Protein AF-A0A916VDN7-F1 (afdb_monomer_lite)

pLDDT: mean 82.89, std 16.49, range [38.47, 98.31]

Organism: NCBI:txid645466

Structure (mmCIF, N/CA/C/O backbone):
data_AF-A0A916VDN7-F1
#
_entry.id   AF-A0A916VDN7-F1
#
loop_
_atom_site.group_PDB
_atom_site.id
_atom_site.type_symbol
_atom_site.label_atom_id
_atom_site.label_alt_id
_atom_site.label_comp_id
_atom_site.label_asym_id
_atom_site.label_entity_id
_atom_site.label_seq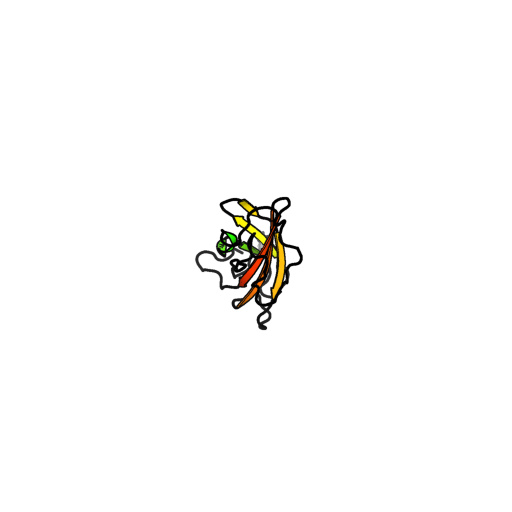_id
_atom_site.pdbx_PDB_ins_code
_atom_site.Cartn_x
_atom_site.Cartn_y
_atom_site.Cartn_z
_atom_site.occupancy
_atom_site.B_iso_or_equiv
_atom_site.auth_seq_id
_atom_site.auth_comp_id
_atom_site.auth_asym_id
_atom_site.auth_atom_id
_atom_site.pdbx_PDB_model_num
ATOM 1 N N . MET A 1 1 ? -16.818 51.905 47.832 1.00 44.22 1 MET A N 1
ATOM 2 C CA . MET A 1 1 ? -16.309 51.560 46.483 1.00 44.22 1 MET A CA 1
ATOM 3 C C . MET A 1 1 ? -16.955 50.251 46.049 1.00 44.22 1 MET A C 1
ATOM 5 O O . MET A 1 1 ? -16.959 49.323 46.848 1.00 44.22 1 MET A O 1
ATOM 9 N N . LYS A 1 2 ? -17.558 50.175 44.856 1.00 46.00 2 LYS A N 1
ATOM 10 C CA . LYS A 1 2 ? -18.169 48.930 44.352 1.00 46.00 2 LYS A CA 1
ATOM 11 C C . LYS A 1 2 ? -17.107 48.106 43.615 1.00 46.00 2 LYS A C 1
ATOM 13 O O . LYS A 1 2 ? -16.422 48.650 42.755 1.00 46.00 2 LYS A O 1
ATOM 18 N N . LYS A 1 3 ? -16.965 46.822 43.959 1.00 55.31 3 LYS A N 1
ATOM 19 C CA . LYS A 1 3 ? -16.105 45.870 43.238 1.00 55.31 3 LYS A CA 1
ATOM 20 C C . LYS A 1 3 ? -16.923 45.231 42.117 1.00 55.31 3 LYS A C 1
ATOM 22 O O . LYS A 1 3 ? -17.969 44.650 42.389 1.00 55.31 3 LYS A O 1
ATOM 27 N N . ALA A 1 4 ? -16.461 45.364 40.879 1.00 64.25 4 ALA A N 1
ATOM 28 C CA . ALA A 1 4 ? -17.012 44.640 39.743 1.00 64.25 4 ALA A CA 1
ATOM 29 C C . ALA A 1 4 ? -16.160 43.389 39.519 1.00 64.25 4 ALA A C 1
ATOM 31 O O . ALA A 1 4 ? -14.975 43.494 39.211 1.00 64.25 4 ALA A O 1
ATOM 32 N N . TYR A 1 5 ? -16.760 42.217 39.699 1.00 57.41 5 TYR A N 1
ATOM 33 C CA . TYR A 1 5 ? -16.133 40.944 39.369 1.00 57.41 5 TYR A CA 1
ATOM 34 C C . TYR A 1 5 ? -16.495 40.617 37.921 1.00 57.41 5 TYR A C 1
ATOM 36 O O . TYR A 1 5 ? -17.674 40.512 37.589 1.00 57.41 5 TYR A O 1
ATOM 44 N N . LYS A 1 6 ? -15.489 40.515 37.050 1.00 67.69 6 LYS A N 1
ATOM 45 C CA . LYS A 1 6 ? -15.650 40.029 35.676 1.00 67.69 6 LYS A CA 1
ATOM 46 C C . LYS A 1 6 ? -14.899 38.713 35.548 1.00 67.69 6 LYS A C 1
ATOM 48 O O . LYS A 1 6 ? -13.750 38.630 35.975 1.00 67.69 6 LYS A O 1
ATOM 53 N N . THR A 1 7 ? -15.542 37.714 34.959 1.00 65.88 7 THR A N 1
ATOM 54 C CA . THR A 1 7 ? -14.900 36.446 34.614 1.00 65.88 7 THR A CA 1
ATOM 55 C C . THR A 1 7 ? -13.935 36.690 33.451 1.00 65.88 7 THR A C 1
ATOM 57 O O . THR A 1 7 ? -14.386 37.154 32.399 1.00 65.88 7 THR A O 1
ATOM 60 N N . PRO A 1 8 ? -12.625 36.430 33.596 1.00 61.69 8 PRO A N 1
ATOM 61 C CA . PRO A 1 8 ? -11.724 36.473 32.457 1.00 61.69 8 PRO A CA 1
ATOM 62 C C . PRO A 1 8 ? -12.073 35.314 31.520 1.00 61.69 8 PRO A C 1
ATOM 64 O O . PRO A 1 8 ? -12.143 34.163 31.942 1.00 61.69 8 PRO A O 1
ATOM 67 N N . THR A 1 9 ? -12.335 35.628 30.253 1.00 62.12 9 THR A N 1
ATOM 68 C CA . THR A 1 9 ? -12.448 34.618 29.195 1.00 62.12 9 THR A CA 1
ATOM 69 C C . THR A 1 9 ? -11.067 34.471 28.578 1.00 62.12 9 THR A C 1
ATOM 71 O O . THR A 1 9 ? -10.536 35.441 28.041 1.00 62.12 9 THR A O 1
ATOM 74 N N . ALA A 1 10 ? -10.472 33.288 28.704 1.00 62.59 10 ALA A N 1
ATOM 75 C CA . ALA A 1 10 ? -9.259 32.932 27.986 1.00 62.59 10 ALA A CA 1
ATOM 76 C C . ALA A 1 10 ? -9.663 32.252 26.675 1.00 62.59 10 ALA A C 1
ATOM 78 O O . ALA A 1 10 ? -10.419 31.282 26.689 1.00 62.59 10 ALA A O 1
ATOM 79 N N . CYS A 1 11 ? -9.186 32.771 25.550 1.00 63.62 11 CYS A N 1
ATOM 80 C CA . CYS A 1 11 ? -9.200 32.057 24.283 1.00 63.62 11 CYS A CA 1
ATOM 81 C C . CYS A 1 11 ? -8.041 31.055 24.310 1.00 63.62 11 CYS A C 1
ATOM 83 O O . CYS A 1 11 ? -6.882 31.451 24.411 1.00 63.62 11 CYS A O 1
ATOM 85 N N . ALA A 1 12 ? -8.358 29.763 24.269 1.00 57.81 12 ALA A N 1
ATOM 86 C CA . ALA A 1 12 ? -7.372 28.737 23.976 1.00 57.81 12 ALA A CA 1
ATOM 87 C C . ALA A 1 12 ? -7.228 28.650 22.453 1.00 57.81 12 ALA A C 1
ATOM 89 O O . ALA A 1 12 ? -8.222 28.465 21.752 1.00 57.81 12 ALA A O 1
ATOM 90 N N . GLU A 1 13 ? -6.009 28.804 21.944 1.00 55.34 13 GLU A N 1
ATOM 91 C CA . GLU A 1 13 ? -5.675 28.338 20.601 1.00 55.34 13 GLU A CA 1
ATOM 92 C C . GLU A 1 13 ? -5.574 26.815 20.685 1.00 55.34 13 GLU A C 1
ATOM 94 O O . GLU A 1 13 ? -4.615 26.261 21.221 1.00 55.34 13 GLU A O 1
ATOM 99 N N . GLU A 1 14 ? -6.624 26.132 20.242 1.00 52.62 14 GLU A N 1
ATOM 100 C CA . GLU A 1 14 ? -6.589 24.689 20.077 1.00 52.62 14 GLU A CA 1
ATOM 101 C C . GLU A 1 14 ? -5.702 24.391 18.867 1.00 52.62 14 GLU A C 1
ATOM 103 O O . GLU A 1 14 ? -6.009 24.783 17.739 1.00 52.62 14 GLU A O 1
ATOM 108 N N . PHE A 1 15 ? -4.567 23.731 19.101 1.00 56.66 15 PHE A N 1
ATOM 109 C CA . PHE A 1 15 ? -3.810 23.115 18.022 1.00 56.66 15 PHE A CA 1
ATOM 110 C C . PHE A 1 15 ? -4.691 22.009 17.443 1.00 56.66 15 PHE A C 1
ATOM 112 O O . PHE A 1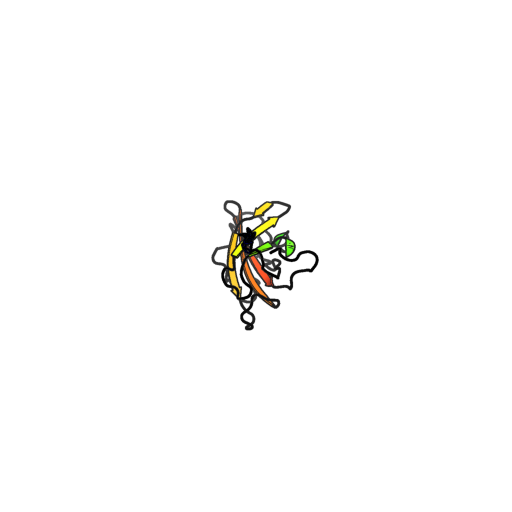 15 ? -4.740 20.906 17.979 1.00 56.66 15 PHE A O 1
ATOM 119 N N . MET A 1 16 ? -5.435 22.318 16.384 1.00 44.72 16 MET A N 1
ATOM 120 C CA . MET A 1 16 ? -6.053 21.294 15.557 1.00 44.72 16 MET A CA 1
ATOM 121 C C . MET A 1 16 ? -4.936 20.737 14.673 1.00 44.72 16 MET A C 1
ATOM 123 O O . MET A 1 16 ? -4.470 21.471 13.795 1.00 44.72 16 MET A O 1
ATOM 127 N N . PRO A 1 17 ? -4.445 19.501 14.893 1.00 42.72 17 PRO A N 1
ATOM 128 C CA . PRO A 1 17 ? -3.563 18.881 13.919 1.00 42.72 17 PRO A CA 1
ATOM 129 C C . PRO A 1 17 ? -4.303 18.885 12.580 1.00 42.72 17 PRO A C 1
ATOM 131 O O . PRO A 1 17 ? -5.364 18.283 12.429 1.00 42.72 17 PRO A O 1
ATOM 134 N N . ASN A 1 18 ? -3.771 19.634 11.616 1.00 46.84 18 ASN A N 1
ATOM 135 C CA . ASN A 1 18 ? -4.377 19.823 10.298 1.00 46.84 18 ASN A CA 1
ATOM 136 C C . ASN A 1 18 ? -4.171 18.595 9.387 1.00 46.84 18 ASN A C 1
ATOM 138 O O . ASN A 1 18 ? -4.354 18.669 8.175 1.00 46.84 18 ASN A O 1
ATOM 142 N N . GLU A 1 19 ? -3.747 17.471 9.961 1.00 42.75 19 GLU A N 1
ATOM 143 C CA . GLU A 1 19 ? -3.357 16.268 9.248 1.00 42.75 19 GLU A CA 1
ATOM 144 C C . GLU A 1 19 ? -3.953 15.062 9.978 1.00 42.75 19 GLU A C 1
ATOM 146 O O . GLU A 1 19 ? -3.401 14.542 10.936 1.00 42.75 19 GLU A O 1
ATOM 151 N N . TYR A 1 20 ? -5.147 14.648 9.556 1.00 46.00 20 TYR A N 1
ATOM 152 C CA . TYR A 1 20 ? -5.752 13.382 9.970 1.00 46.00 20 TYR A CA 1
ATOM 153 C C . TYR A 1 20 ? -4.916 12.231 9.370 1.00 46.00 20 TYR A C 1
ATOM 155 O O . TYR A 1 20 ? -5.169 11.796 8.245 1.00 46.00 20 TYR A O 1
ATOM 163 N N . VAL A 1 21 ? -3.893 11.758 10.091 1.00 54.44 21 VAL A N 1
ATOM 164 C CA . VAL A 1 21 ? -3.045 10.605 9.706 1.00 54.44 21 VAL A CA 1
ATOM 165 C C . VAL A 1 21 ? -3.310 9.409 10.632 1.00 54.44 21 VAL A C 1
ATOM 167 O O . VAL A 1 21 ? -2.404 8.732 11.092 1.00 54.44 21 VAL A O 1
ATOM 170 N N . ALA A 1 22 ? -4.567 9.117 10.960 1.00 56.44 22 ALA A N 1
ATOM 171 C CA . ALA 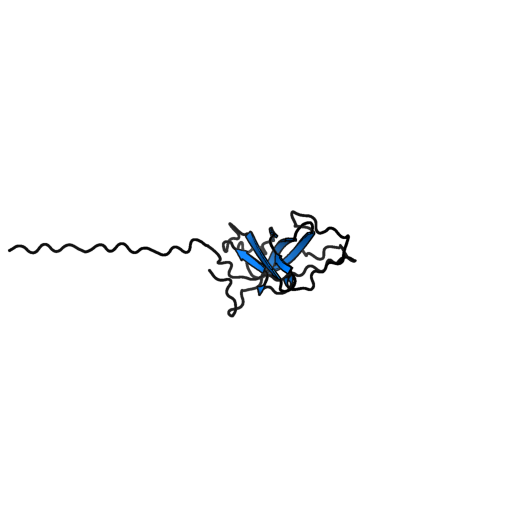A 1 22 ? -4.873 8.115 11.986 1.00 56.44 22 ALA A CA 1
ATOM 172 C C . ALA A 1 22 ? -5.509 6.836 11.417 1.00 56.44 22 ALA A C 1
ATOM 174 O O . ALA A 1 22 ? -6.612 6.457 11.804 1.00 56.44 22 ALA A O 1
ATOM 175 N N . VAL A 1 23 ? -4.823 6.143 10.503 1.00 72.44 23 VAL A N 1
ATOM 176 C CA . VAL A 1 23 ? -5.182 4.747 10.195 1.00 72.44 23 VAL A CA 1
ATOM 177 C C . VAL A 1 23 ? -4.586 3.836 11.266 1.00 72.44 23 VAL A C 1
ATOM 179 O O . VAL A 1 23 ? -3.386 3.648 11.307 1.00 72.44 23 VAL A O 1
ATOM 182 N N . CYS A 1 24 ? -5.377 3.237 12.155 1.00 78.88 24 CYS A N 1
ATOM 183 C CA . CYS A 1 24 ? -4.856 2.376 13.239 1.00 78.88 24 CYS A CA 1
ATOM 184 C C . CYS A 1 24 ? -4.506 0.940 12.790 1.00 78.88 24 CYS A C 1
ATOM 186 O O . CYS A 1 24 ? -4.682 -0.029 13.533 1.00 78.88 24 CYS A O 1
ATOM 188 N N . TRP A 1 25 ? -4.024 0.788 11.563 1.00 87.38 25 TRP A N 1
ATOM 189 C CA . TRP A 1 25 ? -3.724 -0.488 10.925 1.00 87.38 25 TRP A CA 1
ATOM 190 C C . TRP A 1 25 ? -2.570 -0.330 9.947 1.00 87.38 25 TRP A C 1
ATOM 192 O O . TRP A 1 25 ? -2.304 0.776 9.492 1.00 87.38 25 TRP A O 1
ATOM 202 N N . SER A 1 26 ? -1.900 -1.424 9.605 1.00 90.50 26 SER A N 1
ATOM 203 C CA . SER A 1 26 ? -0.816 -1.446 8.622 1.00 90.50 26 SER A CA 1
ATOM 204 C C . SER A 1 26 ? -1.077 -2.501 7.549 1.00 90.50 26 SER A C 1
ATOM 206 O O . SER A 1 26 ? -1.903 -3.401 7.722 1.00 90.50 26 SER A O 1
ATOM 208 N N . VAL A 1 27 ? -0.400 -2.383 6.407 1.00 94.38 27 VAL A N 1
ATOM 209 C CA . VAL A 1 27 ? -0.505 -3.361 5.322 1.00 94.38 27 VAL A CA 1
ATOM 210 C C . VAL A 1 27 ? 0.837 -3.508 4.616 1.00 94.38 27 VAL A C 1
ATOM 212 O O . VAL A 1 27 ? 1.466 -2.528 4.226 1.00 94.38 27 VAL A O 1
ATOM 215 N N . GLY A 1 28 ? 1.290 -4.752 4.484 1.00 95.50 28 GLY A N 1
ATOM 216 C CA . GLY A 1 28 ? 2.472 -5.121 3.708 1.00 95.50 28 GLY A CA 1
ATOM 217 C C . GLY A 1 28 ? 2.069 -5.779 2.395 1.00 95.50 28 GLY A C 1
ATOM 218 O O . GLY A 1 28 ? 1.078 -6.518 2.343 1.00 95.50 28 GLY A O 1
ATOM 219 N N . CYS A 1 29 ? 2.837 -5.529 1.337 1.00 97.06 29 CYS A N 1
ATOM 220 C CA . CYS A 1 29 ? 2.598 -6.117 0.029 1.00 97.06 29 CYS A CA 1
ATOM 221 C C . CYS A 1 29 ? 2.716 -7.650 0.077 1.00 97.06 29 CYS A C 1
ATOM 223 O O . CYS A 1 29 ? 3.640 -8.243 0.643 1.00 97.06 29 CYS A O 1
ATOM 225 N N . LYS A 1 30 ? 1.740 -8.305 -0.544 1.00 97.25 30 LYS A N 1
ATOM 226 C CA . LYS A 1 30 ? 1.663 -9.745 -0.781 1.00 97.25 30 LYS A CA 1
ATOM 227 C C . LYS A 1 30 ? 1.634 -10.088 -2.263 1.00 97.25 30 LYS A C 1
ATOM 229 O O . LYS A 1 30 ? 1.545 -11.275 -2.593 1.00 97.25 30 LYS A O 1
ATOM 234 N N . ASN A 1 31 ? 1.740 -9.095 -3.146 1.00 95.19 31 ASN A N 1
ATOM 235 C CA . ASN A 1 31 ? 1.912 -9.374 -4.558 1.00 95.19 31 ASN A CA 1
ATOM 236 C C . ASN A 1 31 ? 3.203 -10.187 -4.775 1.00 95.19 31 ASN A C 1
ATOM 238 O O . ASN A 1 31 ? 4.170 -10.101 -4.013 1.00 95.19 31 ASN A O 1
ATOM 242 N N . ASN A 1 32 ? 3.168 -11.079 -5.755 1.00 93.12 32 ASN A N 1
ATOM 243 C CA . ASN A 1 32 ? 4.300 -11.900 -6.164 1.00 93.12 32 ASN A CA 1
ATOM 244 C C . ASN A 1 32 ? 4.513 -11.868 -7.681 1.00 93.12 32 ASN A C 1
ATOM 246 O O . ASN A 1 32 ? 5.243 -12.713 -8.211 1.00 93.12 32 ASN A O 1
ATOM 250 N N . THR A 1 33 ? 3.882 -10.916 -8.379 1.00 90.81 33 THR A N 1
ATOM 251 C CA . THR A 1 33 ? 4.231 -10.650 -9.767 1.00 90.81 33 THR A CA 1
ATOM 252 C C . THR A 1 33 ? 5.700 -10.240 -9.857 1.00 90.81 33 THR A C 1
ATOM 254 O O . THR A 1 33 ? 6.298 -9.664 -8.948 1.00 90.81 33 THR A O 1
ATOM 257 N N . THR A 1 34 ? 6.335 -10.630 -10.948 1.00 88.62 34 THR A N 1
ATOM 258 C CA . THR A 1 34 ? 7.741 -10.346 -11.225 1.00 88.62 34 THR A CA 1
ATOM 259 C C . THR A 1 34 ? 7.906 -10.128 -12.712 1.00 88.62 34 THR A C 1
ATOM 261 O O . THR A 1 34 ? 7.013 -10.430 -13.501 1.00 88.62 34 THR A O 1
ATOM 264 N N . TYR A 1 35 ? 9.098 -9.708 -13.124 1.00 85.75 35 TYR A N 1
ATOM 265 C CA . TYR A 1 35 ? 9.452 -9.615 -14.540 1.00 85.75 35 TYR A CA 1
ATOM 266 C C . TYR A 1 35 ? 9.145 -10.891 -15.350 1.00 85.75 35 TYR A C 1
ATOM 268 O O . TYR A 1 35 ? 8.791 -10.795 -16.523 1.00 85.75 35 TYR A O 1
ATOM 276 N N . HIS A 1 36 ? 9.218 -12.076 -14.731 1.00 85.19 36 HIS A N 1
ATOM 277 C CA . HIS A 1 36 ? 8.975 -13.366 -15.390 1.00 85.19 36 HIS A CA 1
ATOM 278 C C . HIS A 1 36 ? 7.580 -13.964 -15.144 1.00 85.19 36 HIS A C 1
ATOM 280 O O . HIS A 1 36 ? 7.221 -14.937 -15.805 1.00 85.19 36 HIS A O 1
ATOM 286 N N . ASN A 1 37 ? 6.800 -13.427 -14.203 1.00 87.38 37 ASN A N 1
ATOM 287 C CA . ASN A 1 37 ? 5.474 -13.938 -13.856 1.00 87.38 37 ASN A CA 1
ATOM 288 C C . ASN A 1 37 ? 4.505 -12.781 -13.618 1.00 87.38 37 ASN A C 1
ATOM 290 O O . ASN A 1 37 ? 4.585 -12.111 -12.595 1.00 87.38 37 ASN A O 1
ATOM 294 N N . HIS A 1 38 ? 3.590 -12.558 -14.558 1.00 85.44 38 HIS A N 1
ATOM 295 C CA . HIS A 1 38 ? 2.661 -11.420 -14.522 1.00 85.44 38 HIS A CA 1
ATOM 296 C C . HIS A 1 38 ? 1.270 -11.841 -14.033 1.00 85.44 38 HIS A C 1
ATOM 298 O O . HIS A 1 38 ? 0.316 -11.069 -14.092 1.00 85.44 38 HIS A O 1
ATOM 304 N N . ASN A 1 39 ? 1.128 -13.086 -13.570 1.00 86.56 39 ASN A N 1
ATOM 305 C CA . ASN A 1 39 ? -0.144 -13.584 -13.078 1.00 86.56 39 ASN A CA 1
ATOM 306 C C . ASN A 1 39 ? -0.421 -12.997 -11.697 1.00 86.56 39 ASN A C 1
ATOM 308 O O . ASN A 1 39 ? 0.325 -13.245 -10.750 1.00 86.56 39 ASN A O 1
ATOM 312 N N . SER A 1 40 ? -1.525 -12.263 -11.588 1.00 86.69 40 SER A N 1
ATOM 313 C CA . SER A 1 40 ? -2.006 -11.762 -10.305 1.00 86.69 40 SER A CA 1
ATOM 314 C C . SER A 1 40 ? -2.289 -12.916 -9.346 1.00 86.69 40 SER A C 1
ATOM 316 O O . SER A 1 40 ? -2.989 -13.873 -9.683 1.00 86.69 40 SER A O 1
ATOM 318 N N . ASN A 1 41 ? -1.765 -12.798 -8.131 1.00 94.12 41 ASN A N 1
ATOM 319 C CA . ASN A 1 41 ? -2.047 -13.686 -7.007 1.00 94.12 41 ASN A CA 1
ATOM 320 C C . ASN A 1 41 ? -3.031 -13.065 -6.003 1.00 94.12 41 ASN A C 1
ATOM 322 O O . ASN A 1 41 ? -3.171 -13.571 -4.888 1.00 94.12 41 ASN A O 1
ATOM 326 N N . ALA A 1 42 ? -3.675 -11.955 -6.366 1.00 95.75 42 ALA A N 1
ATOM 327 C CA . ALA A 1 42 ? -4.562 -11.249 -5.462 1.00 95.75 42 ALA A CA 1
ATOM 328 C C . ALA A 1 42 ? -5.869 -12.029 -5.223 1.00 95.75 42 ALA A C 1
ATOM 330 O O . ALA A 1 42 ? -6.459 -12.560 -6.170 1.00 95.75 42 ALA A O 1
ATOM 331 N N . PRO A 1 43 ? -6.381 -12.063 -3.980 1.00 9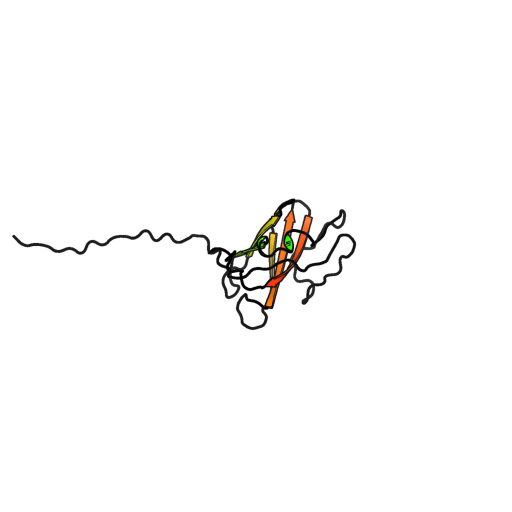6.31 43 PRO A N 1
ATOM 332 C CA . PRO A 1 43 ? -7.529 -12.893 -3.607 1.00 96.31 43 PRO A CA 1
ATOM 333 C C . PRO A 1 43 ? -8.838 -12.491 -4.302 1.00 96.31 43 PRO A C 1
ATOM 335 O O . PRO A 1 43 ? -9.735 -13.319 -4.434 1.00 96.31 43 PRO A O 1
ATOM 338 N N . TYR A 1 44 ? -8.949 -11.243 -4.775 1.00 95.31 44 TYR A N 1
ATOM 339 C CA . TYR A 1 44 ? -10.153 -10.716 -5.432 1.00 95.31 44 TYR A CA 1
ATOM 340 C C . TYR A 1 44 ? -9.916 -10.309 -6.893 1.00 95.31 44 TYR A C 1
ATOM 342 O O . TYR A 1 44 ? -10.673 -9.496 -7.441 1.00 95.31 44 TYR A O 1
ATOM 350 N N . GLY A 1 45 ? -8.888 -10.890 -7.520 1.00 93.81 45 GLY A N 1
ATOM 351 C CA . GLY A 1 45 ? -8.478 -10.589 -8.889 1.00 93.81 45 GLY A CA 1
ATOM 352 C C . GLY A 1 45 ? -7.896 -9.183 -9.040 1.00 93.81 45 GLY A C 1
ATOM 353 O O . GLY A 1 45 ? -7.504 -8.540 -8.068 1.00 93.81 45 GLY A O 1
A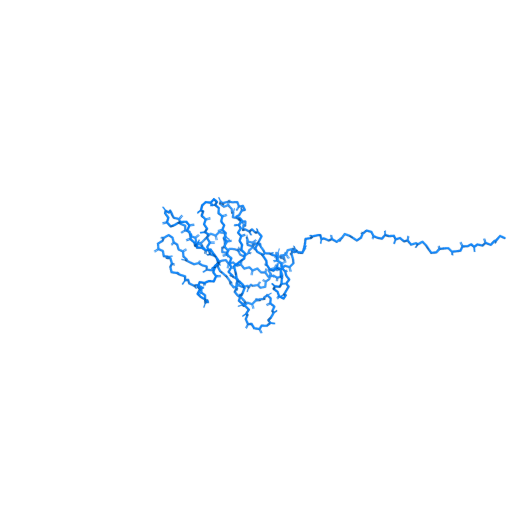TOM 354 N N . ASN A 1 46 ? -7.842 -8.694 -10.279 1.00 92.88 46 ASN A N 1
ATOM 355 C CA . ASN A 1 46 ? -7.281 -7.379 -10.578 1.00 92.88 46 ASN A CA 1
ATOM 356 C C . ASN A 1 46 ? -8.237 -6.271 -10.122 1.00 92.88 46 ASN A C 1
ATOM 358 O O . ASN A 1 46 ? -9.322 -6.107 -10.684 1.00 92.88 46 ASN A O 1
ATOM 362 N N . ARG A 1 47 ? -7.826 -5.516 -9.098 1.00 96.56 47 ARG A N 1
ATOM 363 C CA . ARG A 1 47 ? -8.576 -4.374 -8.544 1.00 96.56 47 ARG A CA 1
ATOM 364 C C . ARG A 1 47 ? -7.800 -3.056 -8.577 1.00 96.56 47 ARG A C 1
ATOM 366 O O . ARG A 1 47 ? -8.266 -2.079 -8.004 1.00 96.56 47 ARG A O 1
ATOM 373 N N . TRP A 1 48 ? -6.655 -3.037 -9.254 1.00 96.31 48 TRP A N 1
ATOM 374 C CA . TRP A 1 48 ? -5.861 -1.833 -9.491 1.00 96.31 48 TRP A CA 1
ATOM 375 C C . TRP A 1 48 ? -6.506 -0.939 -10.546 1.00 96.31 48 TRP A C 1
ATOM 377 O O . TRP A 1 48 ? -7.135 -1.431 -11.484 1.00 96.31 48 TRP A O 1
ATOM 387 N N . THR A 1 49 ? -6.348 0.372 -10.389 1.00 95.94 49 THR A N 1
ATOM 388 C CA . THR A 1 49 ? -6.816 1.377 -11.355 1.00 95.94 49 THR A CA 1
ATOM 389 C C . THR A 1 49 ? -5.784 1.665 -12.441 1.00 95.94 49 THR A C 1
ATOM 391 O O . THR A 1 49 ? -6.116 2.273 -13.458 1.00 95.94 49 THR A O 1
ATOM 394 N N . VAL A 1 50 ? -4.554 1.191 -12.243 1.00 92.75 50 VAL A N 1
ATOM 395 C CA . VAL A 1 50 ? -3.422 1.347 -13.155 1.00 92.75 50 VAL A CA 1
ATOM 396 C C . VAL A 1 50 ? -2.825 -0.010 -13.521 1.00 92.75 50 VAL A C 1
ATOM 398 O O . VAL A 1 50 ? -2.915 -0.984 -12.767 1.00 92.75 50 VAL A O 1
ATOM 401 N N . GLU A 1 51 ? -2.223 -0.082 -14.704 1.00 90.81 51 GLU A N 1
ATOM 402 C CA . GLU A 1 51 ? -1.492 -1.266 -15.151 1.00 90.81 51 GLU A CA 1
ATOM 403 C C . GLU A 1 51 ? -0.081 -1.276 -14.553 1.00 90.81 51 GLU A C 1
ATOM 405 O O . GLU A 1 51 ? 0.596 -0.250 -14.494 1.00 90.81 51 GLU A O 1
ATOM 410 N N . GLU A 1 52 ? 0.369 -2.451 -14.117 1.00 92.00 52 GLU A N 1
ATOM 411 C CA . GLU A 1 52 ? 1.748 -2.650 -13.676 1.00 92.00 52 GLU A CA 1
ATOM 412 C C . GLU A 1 52 ? 2.688 -2.689 -14.884 1.00 92.00 52 GLU A C 1
ATOM 414 O O . GLU A 1 52 ? 2.358 -3.250 -15.930 1.00 92.00 52 GLU A O 1
ATOM 419 N N . GLY A 1 53 ? 3.882 -2.118 -14.734 1.00 89.06 53 GLY A N 1
ATOM 420 C CA . GLY A 1 53 ? 4.901 -2.130 -15.777 1.00 89.06 53 GLY A CA 1
ATOM 421 C C . GLY A 1 53 ? 5.612 -0.787 -15.939 1.00 89.06 53 GLY A C 1
ATOM 422 O O . GLY A 1 53 ? 5.491 0.084 -15.081 1.00 89.06 53 GLY A O 1
ATOM 423 N N . PRO A 1 54 ? 6.394 -0.602 -17.017 1.00 86.75 54 PRO A N 1
ATOM 424 C CA . PRO A 1 54 ? 6.617 -1.547 -18.109 1.00 86.75 54 PRO A CA 1
ATOM 425 C C . PRO A 1 54 ? 7.428 -2.780 -17.685 1.00 86.75 54 PRO A C 1
ATOM 427 O O . PRO A 1 54 ? 8.277 -2.725 -16.794 1.00 86.75 54 PRO A O 1
ATOM 430 N N . TYR A 1 55 ? 7.173 -3.892 -18.373 1.00 80.62 55 TYR A N 1
ATOM 431 C CA . TYR A 1 55 ? 7.834 -5.188 -18.190 1.00 80.62 55 TYR A CA 1
ATOM 432 C C . TYR A 1 55 ? 9.109 -5.334 -19.033 1.00 80.62 55 TYR A C 1
ATOM 434 O O . TYR A 1 55 ? 9.416 -6.415 -19.520 1.00 80.62 55 TYR A O 1
ATOM 442 N N . ASP A 1 56 ? 9.832 -4.241 -19.261 1.00 81.06 56 ASP A N 1
ATOM 443 C CA . ASP A 1 56 ? 11.020 -4.177 -20.123 1.00 81.06 56 ASP A CA 1
ATOM 444 C C . ASP A 1 56 ? 12.343 -4.339 -19.352 1.00 81.06 56 ASP A C 1
ATOM 446 O O . ASP A 1 56 ? 13.424 -4.374 -19.938 1.00 81.06 56 ASP A O 1
ATOM 450 N N . ARG A 1 57 ? 12.269 -4.450 -18.023 1.00 81.12 57 ARG A N 1
ATOM 451 C CA . ARG A 1 57 ? 13.412 -4.600 -17.107 1.00 81.12 57 ARG A CA 1
ATOM 452 C C . ARG A 1 57 ? 12.976 -5.314 -15.829 1.00 81.12 57 ARG A C 1
ATOM 454 O O . ARG A 1 57 ? 11.807 -5.202 -15.451 1.00 81.12 57 ARG A O 1
ATOM 461 N N . PRO A 1 58 ? 13.910 -5.984 -15.126 1.00 84.38 58 PRO A N 1
ATOM 462 C CA . PRO A 1 58 ? 13.615 -6.666 -13.874 1.00 84.38 58 PRO A CA 1
ATOM 463 C C . PRO A 1 58 ? 12.857 -5.779 -12.877 1.00 84.38 58 PRO A C 1
ATOM 465 O O . PRO A 1 58 ? 13.214 -4.616 -12.661 1.00 84.38 58 PRO A O 1
ATOM 468 N N . PHE A 1 59 ? 11.807 -6.345 -12.286 1.00 85.50 59 PHE A N 1
ATOM 469 C CA . PHE A 1 59 ? 11.062 -5.796 -11.157 1.00 85.50 59 PHE A CA 1
ATOM 470 C C . PHE A 1 59 ? 10.597 -6.961 -10.266 1.00 85.50 59 PHE A C 1
ATOM 472 O O . PHE A 1 59 ? 10.490 -8.102 -10.736 1.00 85.50 59 PHE A O 1
ATOM 479 N N . SER A 1 60 ? 10.359 -6.672 -8.988 1.00 86.88 60 SER A N 1
ATOM 480 C CA . SER A 1 60 ? 9.917 -7.637 -7.982 1.00 86.88 60 SER A CA 1
ATOM 481 C C . SER A 1 60 ? 9.089 -6.938 -6.903 1.00 86.88 60 SER A C 1
ATOM 483 O O . SER A 1 60 ? 9.241 -5.735 -6.698 1.00 86.88 60 SER A O 1
ATOM 485 N N . HIS A 1 61 ? 8.269 -7.723 -6.206 1.00 90.50 61 HIS A N 1
ATOM 486 C CA . HIS A 1 61 ? 7.526 -7.354 -4.996 1.00 90.50 61 HIS A CA 1
ATOM 487 C C . HIS A 1 61 ? 8.138 -7.966 -3.723 1.00 90.50 61 HIS A C 1
ATOM 489 O O . HIS A 1 61 ? 7.480 -8.064 -2.693 1.00 90.50 61 HIS A O 1
ATOM 495 N N . ASP A 1 62 ? 9.397 -8.414 -3.782 1.00 88.75 62 ASP A N 1
ATOM 496 C CA . ASP A 1 62 ? 10.120 -9.019 -2.648 1.00 88.75 62 ASP A CA 1
ATOM 497 C C . ASP A 1 62 ? 10.965 -8.032 -1.827 1.00 88.75 62 ASP A C 1
ATOM 499 O O . ASP A 1 62 ? 11.758 -8.453 -0.987 1.00 88.75 62 ASP A O 1
ATOM 503 N N . GLY A 1 63 ? 10.797 -6.730 -2.064 1.00 88.75 63 GLY A N 1
ATOM 504 C CA . GLY A 1 63 ? 11.525 -5.662 -1.376 1.00 88.75 63 GLY A CA 1
ATOM 505 C C . GLY A 1 63 ? 10.764 -5.026 -0.209 1.00 88.75 63 GLY A C 1
ATOM 506 O O . GLY A 1 63 ? 9.896 -5.640 0.416 1.00 88.75 63 GLY A O 1
ATOM 507 N N . ASP A 1 64 ? 11.085 -3.757 0.038 1.00 90.88 64 ASP A N 1
ATOM 508 C CA . ASP A 1 64 ? 10.579 -2.940 1.148 1.00 90.88 64 ASP A CA 1
ATOM 509 C C . ASP A 1 64 ? 9.052 -2.858 1.226 1.00 90.88 64 ASP A C 1
ATOM 511 O O . ASP A 1 64 ? 8.507 -2.855 2.328 1.00 90.88 64 ASP A O 1
ATOM 515 N N . CYS A 1 65 ? 8.352 -2.897 0.088 1.00 93.19 65 CYS A N 1
ATOM 516 C CA . CYS A 1 65 ? 6.889 -2.934 0.032 1.00 93.19 65 CYS A CA 1
ATOM 517 C C . CYS A 1 65 ? 6.258 -4.058 0.881 1.00 93.19 65 CYS A C 1
ATOM 519 O O . CYS A 1 65 ? 5.129 -3.906 1.357 1.00 93.19 65 CYS A O 1
ATOM 521 N N . ARG A 1 66 ? 6.952 -5.188 1.119 1.00 94.69 66 ARG A N 1
ATOM 522 C CA . ARG A 1 66 ? 6.459 -6.278 1.990 1.00 94.69 66 ARG A CA 1
ATOM 523 C C . ARG A 1 66 ? 6.421 -5.880 3.463 1.00 94.69 66 ARG A C 1
ATOM 525 O O . ARG A 1 66 ? 5.647 -6.461 4.226 1.00 94.69 66 ARG A O 1
ATOM 532 N N . ASN A 1 67 ? 7.253 -4.927 3.871 1.00 92.06 67 ASN A N 1
ATOM 533 C CA . ASN A 1 67 ? 7.266 -4.430 5.231 1.00 92.06 67 ASN A CA 1
ATOM 534 C C . ASN A 1 67 ? 6.118 -3.437 5.426 1.00 92.06 67 ASN A C 1
ATOM 536 O O . ASN A 1 67 ? 6.100 -2.351 4.853 1.00 92.06 67 ASN A O 1
ATOM 540 N N . ALA A 1 68 ? 5.160 -3.804 6.273 1.00 90.88 68 ALA A N 1
ATOM 541 C CA . ALA A 1 68 ? 3.982 -2.989 6.518 1.00 90.88 68 ALA A CA 1
ATOM 542 C C . ALA A 1 68 ? 4.309 -1.601 7.099 1.00 90.88 68 ALA A C 1
ATOM 544 O O . ALA A 1 68 ? 3.518 -0.682 6.912 1.00 90.88 68 ALA A O 1
ATOM 545 N N . SER A 1 69 ? 5.463 -1.431 7.764 1.00 87.44 69 SER A N 1
ATOM 546 C CA . SER A 1 69 ? 5.898 -0.123 8.280 1.00 87.44 69 SER A CA 1
ATOM 547 C C . SER A 1 69 ? 6.298 0.863 7.189 1.00 87.44 69 SER A C 1
ATOM 549 O O . SER A 1 69 ? 6.398 2.050 7.472 1.00 87.44 69 SER A O 1
ATOM 551 N N . ASN A 1 70 ? 6.551 0.378 5.975 1.00 91.31 70 ASN A N 1
ATOM 552 C CA . ASN A 1 70 ? 7.040 1.203 4.881 1.00 91.31 70 ASN A CA 1
ATOM 553 C C . ASN A 1 70 ? 5.899 1.737 4.018 1.00 91.31 70 ASN A C 1
ATOM 555 O O . ASN A 1 70 ? 6.137 2.634 3.227 1.00 91.31 70 ASN A O 1
ATOM 559 N N . ASN A 1 71 ? 4.669 1.231 4.162 1.00 93.06 71 ASN A N 1
ATOM 560 C CA . ASN A 1 71 ? 3.525 1.677 3.370 1.00 93.06 71 ASN A CA 1
ATOM 561 C C . ASN A 1 71 ? 2.635 2.609 4.196 1.00 93.06 71 ASN A C 1
ATOM 563 O O . ASN A 1 71 ? 1.999 2.189 5.166 1.00 93.06 71 ASN A O 1
ATOM 567 N N . TYR A 1 72 ? 2.547 3.867 3.777 1.00 90.75 72 TYR A N 1
ATOM 568 C CA . TYR A 1 72 ? 1.851 4.907 4.520 1.00 90.75 72 TYR A CA 1
ATOM 569 C C . TYR A 1 72 ? 0.497 5.206 3.896 1.00 90.75 72 TYR A C 1
ATOM 571 O O . TYR A 1 72 ? 0.384 5.559 2.720 1.00 90.75 72 TYR A O 1
ATOM 579 N N . PHE A 1 73 ? -0.537 5.115 4.722 1.00 91.75 73 PHE A N 1
ATOM 580 C CA . PHE A 1 73 ? -1.910 5.430 4.362 1.00 91.75 73 PHE A CA 1
ATOM 581 C C . PHE A 1 73 ? -2.472 6.467 5.326 1.00 91.75 73 PHE A C 1
ATOM 583 O O . PHE A 1 73 ? -1.961 6.674 6.425 1.00 91.75 73 PHE A O 1
ATOM 590 N N . ARG A 1 74 ? -3.554 7.110 4.908 1.00 89.44 74 ARG A N 1
ATOM 591 C CA . ARG A 1 74 ? -4.381 7.968 5.756 1.00 89.44 74 ARG A CA 1
ATOM 592 C C . ARG A 1 74 ? -5.843 7.745 5.412 1.00 89.44 74 ARG A C 1
ATOM 594 O O . ARG A 1 74 ? -6.157 7.371 4.285 1.00 89.44 74 ARG A O 1
ATOM 601 N N . GLY A 1 75 ? -6.731 8.002 6.357 1.00 86.88 75 GLY A N 1
ATOM 602 C CA . GLY A 1 75 ? -8.161 7.792 6.184 1.00 86.88 75 GLY A CA 1
ATOM 603 C C . GLY A 1 75 ? -8.859 7.605 7.518 1.00 86.88 75 GLY A C 1
ATOM 604 O O . GLY A 1 75 ? -8.221 7.571 8.569 1.00 86.88 75 GLY A O 1
ATOM 605 N N . ASN A 1 76 ? -10.178 7.485 7.452 1.00 84.06 76 ASN A N 1
ATOM 606 C CA . ASN A 1 76 ? -11.022 7.229 8.606 1.00 84.06 76 ASN A CA 1
ATOM 607 C C . ASN A 1 76 ? -11.236 5.724 8.807 1.00 84.06 76 ASN A C 1
ATOM 609 O O . ASN A 1 76 ? -11.082 4.923 7.882 1.00 84.06 76 ASN A O 1
ATOM 613 N N . ALA A 1 77 ? -11.634 5.341 10.022 1.00 79.88 77 ALA A N 1
ATOM 614 C CA . ALA A 1 77 ? -11.897 3.946 10.368 1.00 79.88 77 ALA A CA 1
ATOM 615 C C . ALA A 1 77 ? -13.053 3.328 9.565 1.00 79.88 77 ALA A C 1
ATOM 617 O O . ALA A 1 77 ? -13.038 2.133 9.335 1.00 79.88 77 ALA A O 1
ATOM 618 N N . ASP A 1 78 ? -14.018 4.119 9.092 1.00 82.50 78 ASP A N 1
ATOM 619 C CA . ASP A 1 78 ? -15.107 3.672 8.204 1.00 82.50 78 ASP A CA 1
ATOM 620 C C . ASP A 1 78 ? -14.683 3.563 6.721 1.00 82.50 78 ASP A C 1
ATOM 622 O O . ASP A 1 78 ? -15.511 3.372 5.831 1.00 82.50 78 ASP A O 1
ATOM 626 N N . GLY A 1 79 ? -13.392 3.761 6.438 1.00 82.88 79 GLY A N 1
ATOM 627 C CA . GLY A 1 79 ? -12.811 3.769 5.098 1.00 82.88 79 GLY A CA 1
ATOM 628 C C . GLY A 1 79 ? -13.086 5.027 4.284 1.00 82.88 79 GLY A C 1
ATOM 629 O O . GLY A 1 79 ? -12.599 5.142 3.156 1.00 82.88 79 GLY A O 1
ATOM 630 N N . SER A 1 80 ? -13.806 6.009 4.832 1.00 85.50 80 SER A N 1
ATOM 631 C CA . SER A 1 80 ? -13.941 7.309 4.183 1.00 85.50 80 SER A CA 1
ATOM 632 C C . SER A 1 80 ? -12.596 8.046 4.161 1.00 85.50 80 SER A C 1
ATOM 634 O O . SER A 1 80 ? -11.767 7.924 5.064 1.00 85.50 80 SER A O 1
ATOM 636 N N . ASN A 1 81 ? -12.352 8.804 3.089 1.00 88.06 81 ASN A N 1
ATOM 637 C CA . ASN A 1 81 ? -11.095 9.530 2.852 1.00 88.06 81 ASN A CA 1
ATOM 638 C C . ASN A 1 81 ? -9.829 8.654 2.843 1.00 88.06 81 ASN A C 1
ATOM 640 O O . ASN A 1 81 ? -8.721 9.171 3.015 1.00 88.06 81 ASN A O 1
ATOM 644 N N . LEU A 1 82 ? -9.975 7.343 2.631 1.00 91.19 82 LEU A N 1
ATOM 645 C CA . LEU A 1 82 ? -8.835 6.452 2.516 1.00 91.19 82 LEU A CA 1
ATOM 646 C C . LEU A 1 82 ? -7.971 6.850 1.312 1.00 91.19 82 LEU A C 1
ATOM 648 O O . LEU A 1 82 ? -8.465 7.036 0.199 1.00 91.19 82 LEU A O 1
ATOM 652 N N . SER A 1 83 ? -6.671 6.995 1.539 1.00 92.94 83 SER A N 1
ATOM 653 C CA . SER A 1 83 ? -5.684 7.291 0.504 1.00 92.94 83 SER A CA 1
ATOM 654 C C . SER A 1 83 ? -4.318 6.723 0.872 1.00 92.94 83 SER A C 1
ATOM 656 O O . SER A 1 83 ? -3.948 6.642 2.044 1.00 92.94 83 SER A O 1
ATOM 658 N N . PHE A 1 84 ? -3.571 6.336 -0.156 1.00 94.38 84 PHE A N 1
ATOM 659 C CA . PHE A 1 84 ? -2.150 6.041 -0.048 1.00 94.38 84 PHE A CA 1
ATOM 660 C C . PHE A 1 84 ? -1.359 7.352 -0.063 1.00 94.38 84 PHE A C 1
ATOM 662 O O . PHE A 1 84 ? -1.701 8.266 -0.817 1.00 94.38 84 PHE A O 1
ATOM 669 N N . VAL A 1 85 ? -0.332 7.450 0.778 1.00 92.56 85 VAL A N 1
ATOM 670 C CA . VAL A 1 85 ? 0.508 8.646 0.907 1.00 92.56 85 VAL A CA 1
ATOM 671 C C . VAL A 1 85 ? 1.849 8.417 0.211 1.00 92.56 85 VAL A C 1
ATOM 673 O O . VAL A 1 85 ? 2.174 9.149 -0.721 1.00 92.56 85 VAL A O 1
ATOM 676 N N . TYR A 1 86 ? 2.610 7.408 0.640 1.00 93.12 86 TYR A N 1
ATOM 677 C CA . TYR A 1 86 ? 3.877 7.001 0.025 1.00 93.12 86 TYR A CA 1
ATOM 678 C C . TYR A 1 86 ? 4.327 5.624 0.532 1.00 93.12 86 TYR A C 1
ATOM 680 O O . TYR A 1 86 ? 3.812 5.121 1.532 1.00 93.12 86 TYR A O 1
ATOM 688 N N . GLU A 1 87 ? 5.309 5.038 -0.149 1.00 93.31 87 GLU A N 1
ATOM 689 C CA . GLU A 1 87 ? 6.112 3.920 0.353 1.00 93.31 87 GLU A CA 1
ATOM 690 C C . GLU A 1 87 ? 7.535 4.414 0.645 1.00 93.31 87 GLU A C 1
ATOM 692 O O . GLU A 1 87 ? 8.126 5.085 -0.200 1.00 93.31 87 GLU A O 1
ATOM 697 N N . ASP A 1 88 ? 8.079 4.114 1.824 1.00 91.88 88 ASP A N 1
ATOM 698 C CA . ASP A 1 88 ? 9.478 4.382 2.181 1.00 91.88 88 ASP A CA 1
ATOM 699 C C . ASP A 1 88 ? 10.356 3.189 1.786 1.00 91.88 88 ASP A C 1
ATOM 701 O O . ASP A 1 88 ? 10.435 2.186 2.502 1.00 91.88 88 ASP A O 1
ATOM 705 N N . SER A 1 89 ? 10.981 3.275 0.611 1.00 86.81 89 SER A N 1
ATOM 706 C CA . SER A 1 89 ? 11.941 2.274 0.155 1.00 86.81 89 SER A CA 1
ATOM 707 C C . SER A 1 89 ? 13.367 2.738 0.433 1.00 86.81 89 SER A C 1
ATOM 709 O O . SER A 1 89 ? 13.788 3.811 0.002 1.00 86.81 89 SER A O 1
ATOM 711 N N . HIS A 1 90 ? 14.159 1.875 1.060 1.00 84.38 90 HIS A N 1
ATOM 712 C CA . HIS A 1 90 ? 15.590 2.072 1.251 1.00 84.38 90 HIS A CA 1
ATOM 713 C C . HIS A 1 90 ? 16.325 2.244 -0.087 1.00 84.38 90 HIS A C 1
ATOM 715 O O . HIS A 1 90 ? 17.194 3.107 -0.220 1.00 84.38 90 HIS A O 1
ATOM 721 N N . ASP A 1 91 ? 15.966 1.439 -1.089 1.00 80.88 91 ASP A N 1
ATOM 722 C CA . ASP A 1 91 ? 16.669 1.412 -2.374 1.00 80.88 91 ASP A CA 1
ATOM 723 C C . ASP A 1 91 ? 16.218 2.533 -3.324 1.00 80.88 91 ASP A C 1
ATOM 725 O O . ASP A 1 91 ? 16.992 2.977 -4.178 1.00 80.88 91 ASP A O 1
ATOM 729 N N . GLN A 1 92 ? 14.963 2.979 -3.211 1.00 82.31 92 GLN A N 1
ATOM 730 C CA . GLN A 1 92 ? 14.334 3.882 -4.185 1.00 82.31 92 GLN A CA 1
ATOM 731 C C . GLN A 1 92 ? 13.907 5.236 -3.597 1.00 82.31 92 GLN A C 1
ATOM 733 O O . GLN A 1 92 ? 13.472 6.110 -4.353 1.00 82.31 92 GLN A O 1
ATOM 73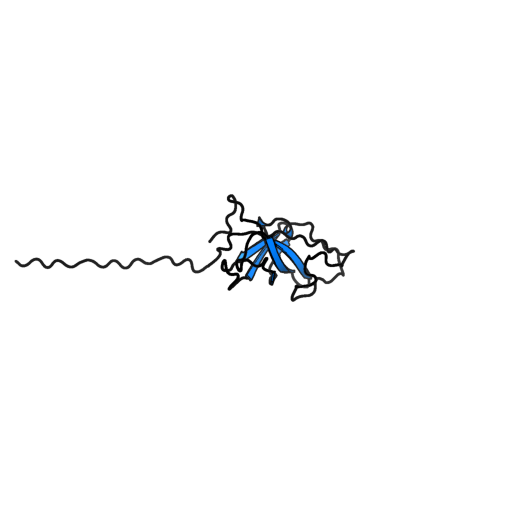8 N N . GLY A 1 93 ? 14.058 5.424 -2.286 1.00 88.56 93 GLY A N 1
ATOM 739 C CA . GLY A 1 93 ? 13.505 6.550 -1.541 1.00 88.56 93 GLY A CA 1
ATOM 740 C C . GLY A 1 93 ? 11.979 6.488 -1.450 1.00 88.56 93 GLY A C 1
ATOM 741 O O . GLY A 1 93 ? 11.365 5.434 -1.623 1.00 88.56 93 GLY A O 1
ATOM 742 N N . ASN A 1 94 ? 11.358 7.647 -1.221 1.00 91.81 94 ASN A N 1
ATOM 743 C CA . ASN A 1 94 ? 9.906 7.738 -1.103 1.00 91.81 94 ASN A CA 1
ATOM 744 C C . ASN A 1 94 ? 9.237 7.566 -2.471 1.00 91.81 94 ASN A C 1
ATOM 746 O O . ASN A 1 94 ? 9.364 8.420 -3.355 1.00 91.81 94 ASN A O 1
ATOM 750 N N . LEU A 1 95 ? 8.477 6.488 -2.623 1.00 93.06 95 LEU A N 1
ATOM 751 C CA . LEU A 1 95 ? 7.677 6.212 -3.807 1.00 93.06 95 LEU A CA 1
ATOM 752 C C . LEU A 1 95 ? 6.272 6.786 -3.625 1.00 93.06 95 LEU A C 1
ATOM 754 O O . LEU A 1 95 ? 5.580 6.478 -2.655 1.00 93.06 95 LEU A O 1
ATOM 758 N N . SER A 1 96 ? 5.834 7.612 -4.574 1.00 94.75 96 SER A N 1
ATOM 759 C CA . SER A 1 96 ? 4.452 8.092 -4.619 1.00 94.75 96 SER A CA 1
ATOM 760 C C . SER A 1 96 ? 3.539 7.056 -5.268 1.00 94.75 96 SER A C 1
ATOM 762 O O . SER A 1 96 ? 3.997 6.066 -5.840 1.00 94.75 96 SER A O 1
ATOM 764 N N . GLY A 1 97 ? 2.229 7.264 -5.173 1.00 95.62 97 GLY A N 1
ATOM 765 C CA . GLY A 1 97 ? 1.268 6.294 -5.666 1.00 95.62 97 GLY A CA 1
ATOM 766 C C . GLY A 1 97 ? -0.173 6.675 -5.382 1.00 95.62 97 GLY A C 1
ATOM 767 O O . GLY A 1 97 ? -0.482 7.842 -5.129 1.00 95.62 97 GLY A O 1
ATOM 768 N N . GLY A 1 98 ? -1.044 5.672 -5.382 1.00 96.38 98 GLY A N 1
ATOM 769 C CA . GLY A 1 98 ? -2.464 5.848 -5.124 1.00 96.38 98 GLY A CA 1
ATOM 770 C C . GLY A 1 98 ? -3.102 4.619 -4.493 1.00 96.38 98 GLY A C 1
ATOM 771 O O . GLY A 1 98 ? -2.658 3.491 -4.688 1.00 96.38 98 GLY A O 1
ATOM 772 N N . LEU A 1 99 ? -4.169 4.857 -3.730 1.00 97.19 99 LEU A N 1
ATOM 773 C CA . LEU A 1 99 ? -5.083 3.799 -3.316 1.00 97.19 99 LEU A CA 1
ATOM 774 C C . LEU A 1 99 ? -5.944 3.413 -4.520 1.00 97.19 99 LEU A C 1
ATOM 776 O O . LEU A 1 99 ? -6.535 4.286 -5.153 1.00 97.19 99 LEU A O 1
ATOM 780 N N . ASP A 1 100 ? -6.082 2.117 -4.774 1.00 97.62 100 ASP A N 1
ATOM 781 C CA . ASP A 1 100 ? -6.940 1.610 -5.843 1.00 97.62 100 ASP A CA 1
ATOM 782 C C . ASP A 1 100 ? -8.260 1.061 -5.312 1.00 97.62 100 ASP A C 1
ATOM 784 O O . ASP A 1 100 ? -9.339 1.363 -5.832 1.00 97.62 100 ASP A O 1
ATOM 788 N N . ARG A 1 101 ? -8.189 0.227 -4.268 1.00 96.88 101 ARG A N 1
ATOM 789 C CA . ARG A 1 101 ? -9.374 -0.440 -3.733 1.00 96.88 101 ARG A CA 1
ATOM 790 C C . ARG A 1 101 ? -9.189 -0.881 -2.291 1.00 96.88 101 ARG A C 1
ATOM 792 O O . ARG A 1 101 ? -8.179 -1.476 -1.943 1.00 96.88 101 ARG A O 1
ATOM 799 N N . TRP A 1 102 ? -10.235 -0.700 -1.496 1.00 95.69 102 TRP A N 1
ATOM 800 C CA . TRP A 1 102 ? -10.450 -1.435 -0.255 1.00 95.69 102 TRP A CA 1
ATOM 801 C C . TRP A 1 102 ? -11.554 -2.476 -0.469 1.00 95.69 102 TRP A C 1
ATOM 803 O O . TRP A 1 102 ? -12.573 -2.207 -1.121 1.00 95.69 102 TRP A O 1
ATOM 813 N N . VAL A 1 103 ? -11.309 -3.692 0.009 1.00 96.94 103 VAL A N 1
ATOM 814 C CA . VAL A 1 103 ? -12.280 -4.783 0.068 1.00 96.94 103 VAL A CA 1
ATOM 815 C C . VAL A 1 103 ? -12.506 -5.110 1.537 1.00 96.94 103 VAL A C 1
ATOM 817 O O . VAL A 1 103 ? -11.644 -5.712 2.176 1.00 96.94 103 VAL A O 1
ATOM 820 N N . ASP A 1 104 ? -13.664 -4.678 2.022 1.00 94.88 104 ASP A N 1
ATOM 821 C CA . ASP A 1 104 ? -14.180 -4.918 3.366 1.00 94.88 104 ASP A CA 1
ATOM 822 C C . ASP A 1 104 ? -14.520 -6.406 3.567 1.00 94.88 104 ASP A C 1
ATOM 824 O O . ASP A 1 104 ? -15.068 -7.063 2.670 1.00 94.88 104 ASP A O 1
ATOM 828 N N . ASN A 1 105 ? -14.195 -6.929 4.746 1.00 93.00 105 ASN A N 1
ATOM 829 C CA . ASN A 1 105 ? -14.576 -8.265 5.194 1.00 93.00 105 ASN A CA 1
ATOM 830 C C . ASN A 1 105 ? -16.068 -8.381 5.595 1.00 93.00 105 ASN A C 1
ATOM 832 O O . ASN A 1 105 ? -16.570 -9.497 5.759 1.00 93.00 105 ASN A O 1
ATOM 836 N N . GLY A 1 106 ? -16.776 -7.253 5.694 1.00 91.69 106 GLY A N 1
ATOM 837 C CA . GLY A 1 106 ? -18.207 -7.154 5.976 1.00 91.69 106 GLY A CA 1
ATOM 838 C C . GLY A 1 106 ? -18.549 -6.520 7.327 1.00 91.69 106 GLY A C 1
ATOM 839 O O . GLY A 1 106 ? -19.720 -6.562 7.717 1.00 91.69 106 GLY A O 1
ATOM 840 N N . ASP A 1 107 ? -17.572 -5.956 8.041 1.00 90.25 107 ASP A N 1
ATOM 841 C CA . ASP A 1 107 ? -17.776 -5.241 9.307 1.00 90.25 107 ASP A CA 1
ATOM 842 C C . ASP A 1 107 ? -17.923 -3.716 9.123 1.00 90.25 107 ASP A C 1
ATOM 844 O O . ASP A 1 107 ? -18.335 -3.020 10.058 1.00 90.25 107 ASP A O 1
ATOM 848 N N . GLY A 1 108 ? -17.678 -3.210 7.908 1.00 88.44 108 GLY A N 1
ATOM 849 C CA . GLY A 1 108 ? -17.853 -1.808 7.540 1.00 88.44 108 GLY A CA 1
ATOM 850 C C . GLY A 1 108 ? -16.765 -0.879 8.076 1.00 88.44 108 GLY A C 1
ATOM 851 O O . GLY A 1 108 ? -16.958 0.341 8.046 1.00 88.44 108 GLY A O 1
ATOM 852 N N . VAL A 1 109 ? -15.647 -1.416 8.570 1.00 89.50 109 VAL A N 1
ATOM 853 C CA . VAL A 1 109 ? -14.510 -0.635 9.068 1.00 89.50 109 VAL A CA 1
ATOM 854 C C . VAL A 1 109 ? -13.205 -1.144 8.472 1.00 89.50 109 VAL A C 1
ATOM 856 O O . VAL A 1 109 ? -13.014 -2.338 8.319 1.00 89.50 109 VAL A O 1
ATOM 859 N N . VAL A 1 110 ? -12.269 -0.247 8.159 1.00 89.38 110 VAL A N 1
ATOM 860 C CA . VAL A 1 110 ? -10.951 -0.662 7.669 1.00 89.38 110 VAL A CA 1
ATOM 861 C C . VAL A 1 110 ? -10.191 -1.318 8.813 1.00 89.38 110 VAL A C 1
ATOM 863 O O . VAL A 1 110 ? -9.726 -0.644 9.741 1.00 89.38 110 VAL A O 1
ATOM 866 N N . GLY A 1 111 ? -10.072 -2.637 8.745 1.00 89.00 111 GLY A N 1
ATOM 867 C CA . GLY A 1 111 ? -9.649 -3.444 9.876 1.00 89.00 111 GLY A CA 1
ATOM 868 C C . GLY A 1 111 ? -8.980 -4.751 9.486 1.00 89.00 111 GLY A C 1
ATOM 869 O O . GLY A 1 111 ? -8.870 -5.131 8.324 1.00 89.00 111 GLY A O 1
ATOM 870 N N . SER A 1 112 ? -8.469 -5.438 10.506 1.00 90.94 112 SER A N 1
ATOM 871 C CA . SER A 1 112 ? -7.746 -6.696 10.336 1.00 90.94 112 SER A CA 1
ATOM 872 C C . SER A 1 112 ? -8.571 -7.714 9.546 1.00 90.94 112 SER A C 1
ATOM 874 O O . SER A 1 112 ? -9.640 -8.111 9.991 1.00 90.94 112 SER A O 1
ATOM 876 N N . GLY A 1 113 ? -8.020 -8.216 8.439 1.00 91.06 113 GLY A N 1
ATOM 877 C CA . GLY A 1 113 ? -8.696 -9.175 7.553 1.00 91.06 113 GLY A CA 1
ATOM 878 C C . GLY A 1 113 ? -9.188 -8.576 6.235 1.00 91.06 113 GLY A C 1
ATOM 879 O O . GLY A 1 113 ? -9.367 -9.322 5.269 1.00 91.06 113 GLY A O 1
ATOM 880 N N . ASP A 1 114 ? -9.304 -7.253 6.154 1.00 95.81 114 ASP A N 1
ATOM 881 C CA . ASP A 1 114 ? -9.587 -6.556 4.903 1.00 95.81 114 ASP A CA 1
ATOM 882 C C . ASP A 1 114 ? -8.431 -6.657 3.917 1.00 95.81 114 ASP A C 1
ATOM 884 O O . ASP A 1 114 ? -7.287 -6.942 4.289 1.00 95.81 114 ASP A O 1
ATOM 888 N N . VAL A 1 115 ? -8.714 -6.364 2.646 1.00 97.75 115 VAL A N 1
ATOM 889 C CA . VAL A 1 115 ? -7.688 -6.291 1.601 1.00 97.75 115 VAL A CA 1
ATOM 890 C C . VAL A 1 115 ? -7.602 -4.886 1.028 1.00 97.75 115 VAL A C 1
ATOM 892 O O . VAL A 1 115 ? -8.596 -4.330 0.559 1.00 97.75 115 VAL A O 1
ATOM 895 N N . ILE A 1 116 ? -6.386 -4.345 1.010 1.00 97.62 116 ILE A N 1
ATOM 896 C CA . ILE A 1 116 ? -6.061 -3.079 0.350 1.00 97.62 116 ILE A CA 1
ATOM 897 C C . ILE A 1 116 ? -5.310 -3.375 -0.939 1.00 97.62 116 ILE A C 1
ATOM 899 O O . ILE A 1 116 ? -4.399 -4.200 -0.954 1.00 97.62 116 ILE A O 1
ATOM 903 N N . TYR A 1 117 ? -5.699 -2.680 -1.999 1.00 98.31 117 TYR A N 1
ATOM 904 C CA . TYR A 1 117 ? -5.004 -2.577 -3.271 1.00 98.31 117 TYR A CA 1
ATOM 905 C C . TYR A 1 117 ? -4.516 -1.140 -3.419 1.00 98.31 117 TYR A C 1
ATOM 907 O O . TYR A 1 117 ? -5.290 -0.192 -3.236 1.00 98.31 117 TYR A O 1
ATOM 915 N N . TRP A 1 118 ? -3.243 -0.989 -3.744 1.00 98.19 118 TRP A N 1
ATOM 916 C CA . TRP A 1 118 ? -2.610 0.292 -4.026 1.00 98.19 118 TRP A CA 1
ATOM 917 C C . TRP A 1 118 ? -1.568 0.101 -5.117 1.00 98.19 118 TRP A C 1
ATOM 919 O O . TRP A 1 118 ? -1.201 -1.027 -5.447 1.00 98.19 118 TRP A O 1
ATOM 929 N N . HIS A 1 119 ? -1.063 1.196 -5.653 1.00 97.19 119 HIS A N 1
ATOM 930 C CA . HIS A 1 119 ? 0.059 1.175 -6.570 1.00 97.19 119 HIS A CA 1
ATOM 931 C C . HIS A 1 119 ? 1.089 2.200 -6.135 1.00 97.19 119 HIS A C 1
ATOM 933 O O . HIS A 1 119 ? 0.740 3.242 -5.580 1.00 97.19 119 HIS A O 1
ATOM 939 N N . THR A 1 120 ? 2.354 1.920 -6.427 1.00 96.19 120 THR A N 1
ATOM 940 C CA . THR A 1 120 ? 3.425 2.917 -6.372 1.00 96.19 120 THR A CA 1
ATOM 941 C C . THR A 1 120 ? 3.939 3.200 -7.769 1.00 96.19 120 THR A C 1
ATOM 943 O O . THR A 1 120 ? 3.753 2.408 -8.695 1.00 96.19 120 THR A O 1
ATOM 946 N N . SER A 1 121 ? 4.536 4.367 -7.972 1.00 93.12 121 SER A N 1
ATOM 947 C CA . SER A 1 121 ? 5.096 4.761 -9.258 1.00 93.12 121 SER A CA 1
ATOM 948 C C . SER A 1 121 ? 6.381 5.565 -9.099 1.00 93.12 121 SER A C 1
ATOM 950 O O . SER A 1 121 ? 6.530 6.380 -8.193 1.00 93.12 121 SER A O 1
ATOM 952 N N . ASN A 1 122 ? 7.319 5.336 -10.014 1.00 90.00 122 ASN A N 1
ATOM 953 C CA . ASN A 1 122 ? 8.570 6.073 -10.118 1.00 90.00 122 ASN A CA 1
ATOM 954 C C . ASN A 1 122 ? 8.936 6.264 -11.593 1.00 90.00 122 ASN A C 1
ATOM 956 O O . ASN A 1 122 ? 9.264 5.310 -12.310 1.00 90.00 122 ASN A O 1
ATOM 960 N N . GLY A 1 123 ? 8.863 7.513 -12.055 1.00 88.56 123 GLY A N 1
ATOM 961 C CA . GLY A 1 123 ? 9.060 7.857 -13.457 1.00 88.56 123 GLY A CA 1
ATOM 962 C C . GLY A 1 123 ? 8.049 7.137 -14.348 1.00 88.56 123 GLY A C 1
ATOM 963 O O . GLY A 1 123 ? 6.848 7.327 -14.210 1.00 88.56 123 GLY A O 1
ATOM 964 N N . SER A 1 124 ? 8.542 6.306 -15.266 1.00 88.81 124 SER A N 1
ATOM 965 C CA . SER A 1 124 ? 7.701 5.537 -16.189 1.00 88.81 124 SER A CA 1
ATOM 966 C C . SER A 1 124 ? 7.209 4.203 -15.635 1.00 88.81 124 SER A C 1
ATOM 968 O O . SER A 1 124 ? 6.610 3.449 -16.392 1.00 88.81 124 SER A O 1
ATOM 970 N N . ARG A 1 125 ? 7.524 3.862 -14.380 1.00 89.69 125 ARG A N 1
ATOM 971 C CA . ARG A 1 125 ? 7.244 2.538 -13.827 1.00 89.69 125 ARG A CA 1
ATOM 972 C C . ARG A 1 125 ? 6.233 2.574 -12.703 1.00 89.69 125 ARG A C 1
ATOM 974 O O . ARG A 1 125 ? 6.325 3.434 -11.835 1.00 89.69 125 ARG A O 1
ATOM 981 N N . THR A 1 126 ? 5.355 1.586 -12.715 1.00 93.50 126 THR A N 1
ATOM 982 C CA . THR A 1 126 ? 4.281 1.365 -11.762 1.00 93.50 126 THR A CA 1
ATOM 983 C C . THR A 1 126 ? 4.360 -0.059 -11.227 1.00 93.50 126 THR A C 1
ATOM 985 O O . THR A 1 126 ? 4.590 -1.001 -11.989 1.00 93.50 126 THR A O 1
ATOM 988 N N . TRP A 1 127 ? 4.168 -0.198 -9.919 1.00 94.12 127 TRP A N 1
ATOM 989 C CA . TRP A 1 127 ? 4.072 -1.467 -9.206 1.00 94.12 127 TRP A CA 1
ATOM 990 C C . TRP A 1 127 ? 2.697 -1.557 -8.572 1.00 94.12 127 TRP A C 1
ATOM 992 O O . TRP A 1 127 ? 2.286 -0.635 -7.868 1.00 94.12 127 TRP A O 1
ATOM 1002 N N . ASN A 1 128 ? 2.005 -2.663 -8.811 1.00 96.19 128 ASN A N 1
ATOM 1003 C CA . ASN A 1 128 ? 0.684 -2.903 -8.263 1.00 96.19 128 ASN A CA 1
ATOM 1004 C C . ASN A 1 128 ? 0.809 -3.757 -7.011 1.00 96.19 128 ASN A C 1
ATOM 1006 O O . ASN A 1 128 ? 1.377 -4.840 -7.034 1.00 96.19 128 ASN A O 1
ATOM 1010 N N . HIS A 1 129 ? 0.250 -3.299 -5.907 1.00 97.12 129 HIS A N 1
ATOM 1011 C CA . HIS A 1 129 ? 0.387 -3.929 -4.604 1.00 97.12 129 HIS A CA 1
ATOM 1012 C C . HIS A 1 129 ? -0.961 -4.358 -4.061 1.00 97.12 129 HIS A C 1
ATOM 1014 O O . HIS A 1 129 ? -1.991 -3.725 -4.297 1.00 97.12 129 HIS A O 1
ATOM 1020 N N . TRP A 1 130 ? -0.958 -5.428 -3.283 1.00 98.06 130 TRP A N 1
ATOM 1021 C CA . TRP A 1 130 ? -2.106 -5.778 -2.465 1.00 98.06 130 TRP A CA 1
ATOM 1022 C C . TRP A 1 130 ? -1.634 -6.375 -1.152 1.00 98.06 130 TRP A C 1
ATOM 1024 O O . TRP A 1 130 ? -0.549 -6.948 -1.091 1.00 98.06 130 TRP A O 1
ATOM 1034 N N . GLY A 1 131 ? -2.445 -6.296 -0.107 1.00 97.50 131 GLY A N 1
ATOM 1035 C CA . GLY A 1 131 ? -2.107 -6.889 1.178 1.00 97.50 131 GLY A CA 1
ATOM 1036 C C . GLY A 1 131 ? -3.312 -7.006 2.093 1.00 97.50 131 GLY A C 1
ATOM 1037 O O . GLY A 1 131 ? -4.325 -6.339 1.888 1.00 97.50 131 GLY A O 1
ATOM 1038 N N . TYR A 1 132 ? -3.189 -7.874 3.096 1.00 97.12 132 TYR A N 1
ATOM 1039 C CA . TYR A 1 132 ? -4.170 -7.944 4.174 1.00 97.12 132 TYR A CA 1
ATOM 1040 C C . TYR A 1 132 ? -3.850 -6.884 5.214 1.00 97.12 132 TYR A C 1
ATOM 1042 O O . TYR A 1 132 ? -2.702 -6.791 5.656 1.00 97.12 132 TYR A O 1
ATOM 1050 N N . VAL A 1 133 ? -4.868 -6.137 5.616 1.00 94.50 133 VAL A N 1
ATOM 1051 C CA . VAL A 1 133 ? -4.781 -5.205 6.733 1.00 94.50 133 VAL A CA 1
ATOM 1052 C C . VAL A 1 133 ? -4.481 -5.988 8.008 1.00 94.50 133 VAL A C 1
ATOM 1054 O O . VAL A 1 133 ? -5.062 -7.048 8.265 1.00 94.50 133 VAL A O 1
ATOM 1057 N N . GLN A 1 134 ? -3.555 -5.466 8.802 1.00 90.44 134 GLN A N 1
ATOM 1058 C CA . GLN A 1 134 ? -3.172 -5.991 10.105 1.00 90.44 134 GLN A CA 1
ATOM 1059 C C . GLN A 1 134 ? -3.372 -4.904 11.158 1.00 90.44 134 GLN A C 1
ATOM 1061 O O . GLN A 1 134 ? -3.261 -3.711 10.870 1.00 90.44 134 GLN A O 1
ATOM 1066 N N . THR A 1 135 ? -3.658 -5.304 12.396 1.00 80.94 135 THR A N 1
ATOM 1067 C CA . THR A 1 135 ? -3.621 -4.377 13.535 1.00 80.94 135 THR A CA 1
ATOM 1068 C C . THR A 1 135 ? -2.264 -3.687 13.592 1.00 80.94 135 THR A C 1
ATOM 1070 O O . THR A 1 135 ? -1.240 -4.366 13.488 1.00 80.94 135 THR A O 1
ATOM 1073 N N . ALA A 1 136 ? -2.257 -2.362 13.764 1.00 67.25 136 ALA A N 1
ATOM 1074 C CA . ALA A 1 136 ? -1.013 -1.616 13.899 1.00 67.25 136 ALA A CA 1
ATOM 1075 C C . ALA A 1 136 ? -0.179 -2.190 15.054 1.00 67.25 136 ALA A C 1
ATOM 1077 O O . ALA A 1 136 ? -0.703 -2.474 16.134 1.00 67.25 136 ALA A O 1
ATOM 1078 N N . ASP A 1 137 ? 1.119 -2.366 14.819 1.00 59.25 137 ASP A N 1
ATOM 1079 C CA . ASP A 1 137 ? 2.046 -2.718 15.886 1.00 59.25 137 ASP A CA 1
ATOM 1080 C C . ASP A 1 137 ? 2.103 -1.552 16.882 1.00 59.25 137 ASP A C 1
ATOM 1082 O O . ASP A 1 137 ? 2.289 -0.398 16.505 1.00 59.25 137 ASP A O 1
ATOM 1086 N N . SER A 1 138 ? 1.975 -1.848 18.171 1.00 51.03 138 SER A N 1
ATOM 1087 C CA . SER A 1 138 ? 2.188 -0.898 19.266 1.00 51.03 138 SER A CA 1
ATOM 1088 C C . SER A 1 138 ? 3.544 -0.170 19.232 1.00 51.03 138 SER A C 1
ATOM 1090 O O . SER A 1 138 ? 3.649 0.915 19.805 1.00 51.03 138 SER A O 1
ATOM 1092 N N . ALA A 1 139 ? 4.572 -0.718 18.569 1.00 49.75 139 ALA A N 1
ATOM 1093 C CA . ALA A 1 139 ? 5.851 -0.035 18.336 1.00 49.75 139 ALA A CA 1
ATOM 1094 C C . ALA A 1 139 ? 5.780 1.031 17.223 1.00 49.75 139 ALA A C 1
ATOM 1096 O O . ALA A 1 139 ? 6.592 1.957 17.195 1.00 49.75 139 ALA A O 1
ATOM 1097 N N . HIS A 1 140 ? 4.787 0.929 16.338 1.00 50.50 140 HIS A N 1
ATOM 1098 C CA . HIS A 1 140 ? 4.543 1.829 15.216 1.00 50.50 140 HIS A CA 1
ATOM 1099 C C . HIS A 1 140 ? 3.035 2.062 15.046 1.00 50.50 140 HIS A C 1
ATOM 1101 O O . HIS A 1 140 ? 2.450 1.627 14.050 1.00 50.50 140 HIS A O 1
ATOM 1107 N N . PRO A 1 141 ? 2.378 2.755 16.002 1.00 49.41 141 PRO A N 1
ATOM 1108 C CA . PRO A 1 141 ? 1.053 3.282 15.738 1.00 49.41 141 PRO A CA 1
ATOM 1109 C C . PRO A 1 141 ? 1.215 4.204 14.538 1.00 49.41 141 PRO A C 1
ATOM 1111 O O . PRO A 1 141 ? 2.026 5.128 14.586 1.00 49.41 141 PRO A O 1
ATOM 1114 N N . ASN A 1 142 ? 0.515 3.917 13.449 1.00 46.31 142 ASN A N 1
ATOM 1115 C CA . ASN A 1 142 ? 0.380 4.858 12.350 1.00 46.31 142 ASN A CA 1
ATOM 1116 C C . ASN A 1 142 ? -0.123 6.168 12.966 1.00 46.31 142 ASN A C 1
ATOM 1118 O O . ASN A 1 142 ? -1.195 6.223 13.573 1.00 46.31 142 ASN A O 1
ATOM 1122 N N . ARG A 1 143 ? 0.797 7.135 13.023 1.00 40.09 143 ARG A N 1
ATOM 1123 C CA . ARG A 1 143 ? 0.740 8.235 13.981 1.00 40.09 143 ARG A CA 1
ATOM 1124 C C . ARG A 1 143 ? -0.279 9.249 13.493 1.00 40.09 143 ARG A C 1
ATOM 1126 O O . ARG A 1 143 ? -0.031 9.893 12.481 1.00 40.09 143 ARG A O 1
ATOM 1133 N N . SER A 1 144 ? -1.366 9.362 14.258 1.00 38.47 144 SER A N 1
ATOM 1134 C CA . SER A 1 144 ? -2.306 10.487 14.262 1.00 38.47 144 SER A CA 1
ATOM 1135 C C . SER A 1 144 ? -1.606 11.834 14.345 1.00 38.47 144 SER A C 1
ATOM 1137 O O . SER A 1 144 ? -0.653 11.915 15.164 1.00 38.47 144 SER A O 1
#

Foldseek 3Di:
DDDDDDDDDDDDPPPPPPDQQAPQWFWAFPFFAWLVRNATPDPVGDQAPDDFDDSPDTDGSPFQSRPRLQWGWGDDQLRHPTWTAWGAGPVQGTWDWIWRDKADPPPSTQAFQIKTWIWTDDDPGIDIGMGGIGRHDPVCRSDD

Secondary structure (DSSP, 8-state):
------PPPP-------S------EEE------BTTB-----TT----SS--B--SS--BSSSGGGSGGGEEEE--TTSTT-EEEEEEETTTEEEEEEEEEEE--SSSSS-TT-EEEEEEEETTEEEEEEEEEEEPPTTS----

Radius of gyration: 20.94 Å; chains: 1; bounding box: 35×66×67 Å

Sequence (144 aa):
MKKAYKTPTACAEEFMPNEYVAVCWSVGCKNNTTYHNHNSNAPYGNRWTVEEGPYDRPFSHDGDCRNASNNYFRGNADGSNLSFVYEDSHDQGNLSGGLDRWVDNGDGVVGSGDVIYWHTSNGSRTWNHWGYVQTADSAHPNRS